Protein AF-A0A7L4YNE4-F1 (afdb_monomer)

Radius of gyration: 15.1 Å; Cα contacts (8 Å, |Δi|>4): 138; chains: 1; bounding box: 26×41×37 Å

Secondary structure (DSSP, 8-state):
--HHHHHHHHHHHHHHHH-HHHHHHHHHT--TTTHHHHHHHIIIIIIIITT-TTS-HHHHHHHHHHHHHHTT-HHHHHHHHHHHHHTT--HHHHHHHHHHHHHHH-HHHHHHHHHHHHH---TT-

Nearest PDB structures (foldseek):
  2af7-assembly1_A  TM=9.289E-01  e=1.222E-05  Methanothermobacter thermautotrophicus
  2af7-assembly1_F  TM=8.551E-01  e=5.537E-06  Methanothermobacter thermautotrophicus
  5dik-assembly1_A  TM=7.947E-01  e=2.488E-02  Legionella pneumophila
  1vke-assembly1_A  TM=6.990E-01  e=1.760E-02  Thermotoga maritima MSB8
  2qeu-assembly1_B  TM=6.350E-01  e=2.041E-02  Paraburkholderia xenovorans LB400

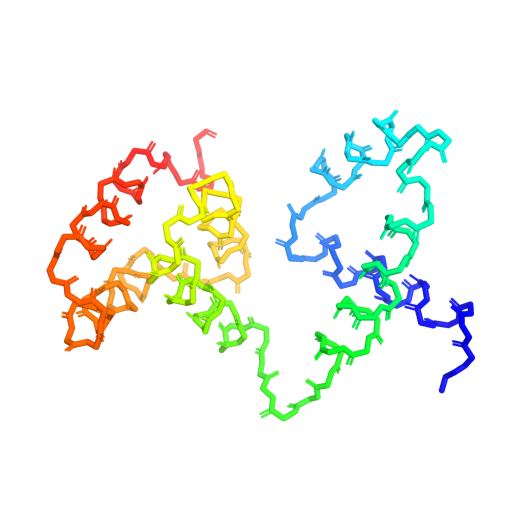pLDDT: mean 96.36, std 5.64, range [57.25, 98.81]

Sequence (125 aa):
MDDQQRRDEGMRIRREVLGDAHVDRANDAVTDETRDFQDFITRVAWGDVWTREALSRRERSMITLGVLAALGRDGELALHIKAAQRIGLSREEIAEVFLHTAVYAGVPAANHALGMLQRDPGPDA

Organism: NCBI:txid1891644

Foldseek 3Di:
DPLVQLLVQLLVQCCQQQNDVVSVVVVVPDDPVCVVVVSCCSNPVRSPVQPDDPDDNLRVLLVVLLVCLLVVVLVVNLSSLQSNVSNPDDLVNSLVSLVVSCVVSNPVSSVVSVVSSVPNPGPVD

Mean predicted aligned error: 2.69 Å

InterPro domains:
  IPR003779 Alkyl hydroperoxide reductase AhpD/CMD-like [PF02627] (36-118)
  IPR012788 4-carboxymuconolactone decarboxylase [TIGR02425] (4-116)
  IPR029032 AhpD-like [G3DSA:1.20.1290.10] (4-120)
  IPR029032 AhpD-like [SSF69118] (5-118)
  IPR052512 4-carboxymuconolactone decarboxylase/NDH-1 regulator [PTHR33570] (4-118)

Solvent-accessible surface area (backbone atoms only — not comparable to full-atom values): 6732 Å² total; per-residue (Å²): 128,57,73,66,56,18,35,56,50,3,49,52,49,45,29,66,41,61,32,57,76,54,49,53,56,56,60,74,66,56,43,85,92,43,42,66,56,54,51,47,46,29,28,47,50,26,28,48,61,67,63,43,77,95,50,52,73,60,59,50,40,50,52,49,48,34,53,27,31,60,67,68,38,60,75,60,34,58,53,46,55,55,20,33,43,70,65,64,46,50,72,65,59,54,49,51,39,29,56,56,31,23,78,82,54,32,58,70,32,18,54,51,44,49,56,50,55,72,68,49,78,61,92,91,102

Structure (mmCIF, N/CA/C/O backbone):
data_AF-A0A7L4YNE4-F1
#
_entry.id   AF-A0A7L4YNE4-F1
#
loop_
_atom_site.group_PDB
_atom_site.id
_atom_site.type_symbol
_atom_site.label_atom_id
_atom_site.label_alt_id
_atom_site.label_comp_id
_atom_site.label_asym_id
_atom_site.label_entity_id
_atom_site.label_seq_id
_atom_site.pdbx_PDB_ins_code
_atom_site.Cartn_x
_atom_site.Cartn_y
_atom_site.Cartn_z
_atom_site.occupancy
_atom_site.B_iso_or_equiv
_atom_site.auth_seq_id
_atom_site.auth_comp_id
_atom_site.auth_asym_id
_atom_site.auth_atom_id
_atom_site.pdbx_PDB_model_num
ATOM 1 N N . MET A 1 1 ? -7.739 -25.947 0.076 1.00 76.56 1 MET A N 1
ATOM 2 C CA . MET A 1 1 ? -7.974 -25.472 -1.297 1.00 76.56 1 MET A CA 1
ATOM 3 C C . MET A 1 1 ? -6.951 -26.094 -2.212 1.00 76.56 1 MET A C 1
ATOM 5 O O . MET A 1 1 ? -5.782 -26.153 -1.833 1.00 76.56 1 MET A O 1
ATOM 9 N N . ASP A 1 2 ? -7.394 -26.561 -3.373 1.00 94.75 2 ASP A N 1
ATOM 10 C CA . ASP A 1 2 ? -6.488 -26.823 -4.490 1.00 94.75 2 ASP A CA 1
ATOM 11 C C . ASP A 1 2 ? -5.994 -25.502 -5.114 1.00 94.75 2 ASP A C 1
ATOM 13 O O . ASP A 1 2 ? -6.394 -24.405 -4.711 1.00 94.75 2 ASP A O 1
ATOM 17 N N . ASP A 1 3 ? -5.088 -25.597 -6.082 1.00 94.00 3 ASP A N 1
ATOM 18 C CA . ASP A 1 3 ? -4.470 -24.419 -6.688 1.00 94.00 3 ASP A CA 1
ATOM 19 C C . ASP A 1 3 ? -5.404 -23.635 -7.612 1.00 94.00 3 ASP A C 1
ATOM 21 O O . ASP A 1 3 ? -5.208 -22.432 -7.767 1.00 94.00 3 ASP A O 1
ATOM 25 N N . GLN A 1 4 ? -6.427 -24.265 -8.193 1.00 96.50 4 GLN A N 1
ATOM 26 C CA . GLN A 1 4 ? -7.445 -23.548 -8.964 1.00 96.50 4 GLN A CA 1
ATOM 27 C C . GLN A 1 4 ? -8.299 -22.693 -8.024 1.00 96.50 4 GLN A C 1
ATOM 29 O O . GLN A 1 4 ? -8.430 -21.493 -8.245 1.00 96.50 4 GLN A O 1
ATOM 34 N N . GLN A 1 5 ? -8.757 -23.266 -6.912 1.00 96.19 5 GLN A N 1
ATOM 35 C CA . GLN A 1 5 ? -9.502 -22.547 -5.879 1.00 96.19 5 GLN A CA 1
ATOM 36 C C . GLN A 1 5 ? -8.695 -21.378 -5.302 1.00 96.19 5 GLN A C 1
ATOM 38 O O . GLN A 1 5 ? -9.231 -20.283 -5.153 1.00 96.19 5 GLN A O 1
ATOM 43 N N . ARG A 1 6 ? -7.393 -21.570 -5.029 1.00 97.19 6 ARG A N 1
ATOM 44 C CA . ARG A 1 6 ? -6.513 -20.471 -4.586 1.00 97.19 6 ARG A CA 1
ATOM 45 C C . ARG A 1 6 ? -6.395 -19.364 -5.630 1.00 97.19 6 ARG A C 1
ATOM 47 O O . ARG A 1 6 ? -6.330 -18.200 -5.250 1.00 97.19 6 ARG A O 1
ATOM 54 N N . ARG A 1 7 ? -6.341 -19.698 -6.926 1.00 97.69 7 ARG A N 1
ATOM 55 C CA . ARG A 1 7 ? -6.296 -18.690 -8.003 1.00 97.69 7 ARG A CA 1
ATOM 56 C C . ARG A 1 7 ? -7.574 -17.881 -8.059 1.00 97.69 7 ARG A C 1
ATOM 58 O O . ARG A 1 7 ? -7.495 -16.657 -8.090 1.00 97.69 7 ARG A O 1
ATOM 65 N N . ASP A 1 8 ? -8.716 -18.555 -8.045 1.00 97.69 8 ASP A N 1
ATOM 66 C CA . ASP A 1 8 ? -10.019 -17.907 -8.187 1.00 97.69 8 ASP A CA 1
ATOM 67 C C . ASP A 1 8 ? -10.303 -16.991 -6.993 1.00 97.69 8 ASP A C 1
ATOM 69 O O . ASP A 1 8 ? -10.628 -15.812 -7.159 1.00 97.69 8 ASP A O 1
ATOM 73 N N . GLU A 1 9 ? -10.069 -17.496 -5.783 1.00 97.31 9 GLU A N 1
ATOM 74 C CA . GLU A 1 9 ? -10.221 -16.718 -4.559 1.00 97.31 9 GLU A CA 1
ATOM 75 C C . GLU A 1 9 ? -9.188 -15.583 -4.474 1.00 97.31 9 GLU A C 1
ATOM 77 O O . GLU A 1 9 ? -9.522 -14.448 -4.128 1.00 97.31 9 GLU A O 1
ATOM 82 N N . GLY A 1 10 ? -7.937 -15.851 -4.855 1.00 97.94 10 GLY A N 1
ATOM 83 C CA . GLY A 1 10 ? -6.892 -14.836 -4.905 1.00 97.94 10 GLY A CA 1
ATOM 84 C C . GLY A 1 10 ? -7.220 -13.708 -5.878 1.00 97.94 10 GLY A C 1
ATOM 85 O O . GLY A 1 10 ? -7.045 -12.539 -5.544 1.00 97.94 10 GLY A O 1
ATOM 86 N N . MET A 1 11 ? -7.765 -14.024 -7.052 1.00 98.25 11 MET A N 1
ATOM 87 C CA . MET A 1 11 ? -8.197 -13.016 -8.018 1.00 98.25 11 MET A CA 1
ATOM 88 C C . MET A 1 11 ? -9.345 -12.164 -7.466 1.00 98.25 11 MET A C 1
ATOM 90 O O . MET A 1 11 ? -9.317 -10.941 -7.613 1.00 98.25 11 MET A O 1
ATOM 94 N N . ARG A 1 12 ? -10.318 -12.781 -6.781 1.00 98.00 12 ARG A N 1
ATOM 95 C CA . ARG A 1 12 ? -11.422 -12.065 -6.127 1.00 98.00 12 ARG A CA 1
ATOM 96 C C . ARG A 1 12 ? -10.908 -11.072 -5.083 1.00 98.00 12 ARG A C 1
ATOM 98 O O . ARG A 1 12 ? -11.201 -9.883 -5.176 1.00 98.00 12 ARG A O 1
ATOM 105 N N . ILE A 1 13 ? -10.082 -11.529 -4.139 1.00 97.31 13 ILE A N 1
ATOM 106 C CA . ILE A 1 13 ? -9.533 -10.665 -3.082 1.00 97.31 13 ILE A CA 1
ATOM 107 C C . ILE A 1 13 ? -8.621 -9.578 -3.664 1.00 97.31 13 ILE A C 1
ATOM 109 O O . ILE A 1 13 ? -8.696 -8.420 -3.252 1.00 97.31 13 ILE A O 1
ATOM 113 N N . ARG A 1 14 ? -7.781 -9.913 -4.652 1.00 97.75 14 ARG A N 1
ATOM 114 C CA . ARG A 1 14 ? -6.916 -8.938 -5.332 1.00 97.75 14 ARG A CA 1
ATOM 115 C C . ARG A 1 14 ? -7.736 -7.804 -5.948 1.00 97.75 14 ARG A C 1
ATOM 117 O O . ARG A 1 14 ? -7.333 -6.649 -5.832 1.00 97.75 14 ARG A O 1
ATOM 124 N N . ARG A 1 15 ? -8.879 -8.112 -6.569 1.00 97.38 15 ARG A N 1
ATOM 125 C CA . ARG A 1 15 ? -9.802 -7.116 -7.144 1.00 97.38 15 ARG A CA 1
ATOM 126 C C . ARG A 1 15 ? -10.490 -6.273 -6.080 1.00 97.38 15 ARG A C 1
ATOM 128 O O . ARG A 1 15 ? -10.522 -5.056 -6.219 1.00 97.38 15 ARG A O 1
ATOM 135 N N . GLU A 1 16 ? -10.952 -6.881 -4.991 1.00 95.50 16 GLU A N 1
ATOM 136 C CA . GLU A 1 16 ? -11.545 -6.145 -3.863 1.00 95.50 16 GLU A CA 1
ATOM 137 C C . GLU A 1 16 ? -10.572 -5.117 -3.268 1.00 95.50 16 GLU A C 1
ATOM 139 O O . GLU A 1 16 ? -10.959 -3.991 -2.955 1.00 95.50 16 GLU A O 1
ATOM 144 N N . VAL A 1 17 ? -9.291 -5.480 -3.154 1.00 96.31 17 VAL A N 1
ATOM 145 C CA . VAL A 1 17 ? -8.264 -4.621 -2.554 1.00 96.31 17 VAL A CA 1
ATOM 146 C C . VAL A 1 17 ? -7.718 -3.602 -3.563 1.00 96.31 17 VAL A C 1
ATOM 148 O O . VAL A 1 17 ? -7.745 -2.393 -3.318 1.00 96.31 17 VAL A O 1
ATOM 151 N N . LEU A 1 18 ? -7.231 -4.055 -4.721 1.00 96.12 18 LEU A N 1
ATOM 152 C CA . LEU A 1 18 ? -6.531 -3.202 -5.693 1.00 96.12 18 LEU A CA 1
ATOM 153 C C . LEU A 1 18 ? -7.460 -2.513 -6.705 1.00 96.12 18 LEU A C 1
ATOM 155 O O . LEU A 1 18 ? -7.062 -1.508 -7.300 1.00 96.12 18 LEU A O 1
ATOM 159 N N . GLY A 1 19 ? -8.700 -2.982 -6.840 1.00 95.25 19 GLY A N 1
ATOM 160 C CA . GLY A 1 19 ? -9.695 -2.489 -7.790 1.00 95.25 19 GLY A CA 1
ATOM 161 C C . GLY A 1 19 ? -9.565 -3.116 -9.179 1.00 95.25 19 GLY A C 1
ATOM 162 O O . GLY A 1 19 ? -8.457 -3.336 -9.676 1.00 95.25 19 GLY A O 1
ATOM 163 N N . ASP A 1 20 ? -10.707 -3.341 -9.832 1.00 95.94 20 ASP A N 1
ATOM 164 C CA . ASP A 1 20 ? -10.788 -4.026 -11.130 1.00 95.94 20 ASP A CA 1
ATOM 165 C C . ASP A 1 20 ? -9.901 -3.390 -12.195 1.00 95.94 20 ASP A C 1
ATOM 167 O O . ASP A 1 20 ? -9.043 -4.061 -12.755 1.00 95.94 20 ASP A O 1
ATOM 171 N N . ALA A 1 21 ? -9.998 -2.072 -12.382 1.00 94.69 21 ALA A N 1
ATOM 172 C CA . ALA A 1 21 ? -9.227 -1.374 -13.409 1.00 94.69 21 ALA A CA 1
ATOM 173 C C . ALA A 1 21 ? -7.702 -1.522 -13.238 1.00 94.69 21 ALA A C 1
ATOM 175 O O . ALA A 1 21 ? -6.965 -1.473 -14.221 1.00 94.69 21 ALA A O 1
ATOM 176 N N . HIS A 1 22 ? -7.199 -1.662 -12.005 1.00 94.31 22 HIS A N 1
ATOM 177 C CA . HIS A 1 22 ? -5.779 -1.939 -11.784 1.00 94.31 22 HIS A CA 1
ATOM 178 C C . HIS A 1 22 ? -5.442 -3.385 -12.148 1.00 94.31 22 HIS A C 1
ATOM 180 O O . HIS A 1 22 ? -4.444 -3.623 -12.826 1.00 94.31 22 HIS A O 1
ATOM 186 N N . VAL A 1 23 ? -6.265 -4.335 -11.702 1.00 96.94 23 VAL A N 1
ATOM 187 C CA . VAL A 1 23 ? -6.051 -5.764 -11.944 1.00 96.94 23 VAL A CA 1
ATOM 188 C C . VAL A 1 23 ? -6.144 -6.099 -13.431 1.00 96.94 23 VAL A C 1
ATOM 190 O O . VAL A 1 23 ? -5.300 -6.840 -13.921 1.00 96.94 23 VAL A O 1
ATOM 193 N N . ASP A 1 24 ? -7.093 -5.511 -14.157 1.00 97.56 24 ASP A N 1
ATOM 194 C CA . ASP A 1 24 ? -7.244 -5.702 -15.602 1.00 97.56 24 ASP A CA 1
ATOM 195 C C . ASP A 1 24 ? -5.990 -5.225 -16.344 1.00 97.56 24 ASP A C 1
ATOM 197 O O . ASP A 1 24 ? -5.356 -6.013 -17.039 1.00 97.56 24 ASP A O 1
ATOM 201 N N . ARG A 1 25 ? -5.525 -3.993 -16.078 1.00 96.62 25 ARG A N 1
ATOM 202 C CA . ARG A 1 25 ? -4.268 -3.483 -16.658 1.00 96.62 25 ARG A CA 1
ATOM 203 C C . ARG A 1 25 ? -3.058 -4.351 -16.313 1.00 96.62 25 ARG A C 1
ATOM 205 O O . ARG A 1 25 ? -2.167 -4.504 -17.142 1.00 96.62 25 ARG A O 1
ATOM 212 N N . ALA A 1 26 ? -2.992 -4.876 -15.089 1.00 95.00 26 ALA A N 1
ATOM 213 C CA . ALA A 1 26 ? -1.895 -5.742 -14.671 1.00 95.00 26 ALA A CA 1
ATOM 214 C C . ALA A 1 26 ? -1.925 -7.096 -15.396 1.00 95.00 26 ALA A C 1
ATOM 216 O O . ALA A 1 26 ? -0.865 -7.606 -15.743 1.00 95.00 26 ALA A O 1
ATOM 217 N N . ASN A 1 27 ? -3.115 -7.655 -15.640 1.00 96.06 27 ASN A N 1
ATOM 218 C CA . ASN A 1 27 ? -3.291 -8.902 -16.383 1.00 96.06 27 ASN A CA 1
ATOM 219 C C . ASN A 1 27 ? -2.993 -8.725 -17.880 1.00 96.06 27 ASN A C 1
ATOM 221 O O . ASN A 1 27 ? -2.339 -9.580 -18.470 1.00 96.06 27 ASN A O 1
ATOM 225 N N . ASP A 1 28 ? -3.404 -7.604 -18.475 1.00 97.62 28 ASP A N 1
ATOM 226 C CA . ASP A 1 28 ? -3.118 -7.283 -19.881 1.00 97.62 28 ASP A CA 1
ATOM 227 C C . ASP A 1 28 ? -1.616 -7.072 -20.136 1.00 97.62 28 ASP A C 1
ATOM 229 O O . ASP A 1 28 ? -1.124 -7.306 -21.238 1.00 97.62 28 ASP A O 1
ATOM 233 N N . ALA A 1 29 ? -0.874 -6.645 -19.111 1.00 96.88 29 ALA A N 1
ATOM 234 C CA . ALA A 1 29 ? 0.572 -6.447 -19.164 1.00 96.88 29 ALA A CA 1
ATOM 235 C C . ALA A 1 29 ? 1.389 -7.726 -18.890 1.00 96.88 29 ALA A C 1
ATOM 237 O O . ALA A 1 29 ? 2.620 -7.662 -18.873 1.00 96.88 29 ALA A O 1
ATOM 238 N N . VAL A 1 30 ? 0.742 -8.874 -18.650 1.00 97.50 30 VAL A N 1
ATOM 239 C CA . VAL A 1 30 ? 1.440 -10.144 -18.403 1.00 97.50 30 VAL A CA 1
ATOM 240 C C . VAL A 1 30 ? 2.179 -10.587 -19.661 1.00 97.50 30 VAL A C 1
ATOM 242 O O . VAL A 1 30 ? 1.591 -10.760 -20.726 1.00 97.50 30 VAL A O 1
ATOM 245 N N . THR A 1 31 ? 3.472 -10.840 -19.504 1.00 98.00 31 THR A N 1
ATOM 246 C CA . THR A 1 31 ? 4.340 -11.428 -20.530 1.00 98.00 31 THR A CA 1
ATOM 247 C C . THR A 1 31 ? 4.664 -12.879 -20.188 1.00 98.00 31 THR A C 1
ATOM 249 O O . THR A 1 31 ? 4.382 -13.344 -19.081 1.00 98.00 31 THR A O 1
ATOM 252 N N . ASP A 1 32 ? 5.303 -13.603 -21.106 1.00 97.94 32 ASP A N 1
ATOM 253 C CA . ASP A 1 32 ? 5.728 -14.980 -20.841 1.00 97.94 32 ASP A CA 1
ATOM 254 C C . ASP A 1 32 ? 6.752 -15.064 -19.698 1.00 97.94 32 ASP A C 1
ATOM 256 O O . ASP A 1 32 ? 6.677 -15.976 -18.879 1.00 97.94 32 ASP A O 1
ATOM 260 N N . GLU A 1 33 ? 7.634 -14.072 -19.555 1.00 98.00 33 GLU A N 1
ATOM 261 C CA . GLU A 1 33 ? 8.635 -14.012 -18.480 1.00 98.00 33 GLU A CA 1
ATOM 262 C C . GLU A 1 33 ? 8.022 -13.736 -17.101 1.00 98.00 33 GLU A C 1
ATOM 264 O O . GLU A 1 33 ? 8.611 -14.076 -16.076 1.00 98.00 33 GLU A O 1
ATOM 269 N N . THR A 1 34 ? 6.855 -13.087 -17.057 1.00 97.56 34 THR A N 1
ATOM 270 C CA . THR A 1 34 ? 6.205 -12.667 -15.804 1.00 97.56 34 THR A CA 1
ATOM 271 C C . THR A 1 34 ? 5.008 -13.532 -15.425 1.00 97.56 34 THR A C 1
ATOM 273 O O . THR A 1 34 ? 4.555 -13.460 -14.280 1.00 97.56 34 THR A O 1
ATOM 276 N N . ARG A 1 35 ? 4.521 -14.378 -16.342 1.00 97.69 35 ARG A N 1
ATOM 277 C CA . ARG A 1 35 ? 3.338 -15.234 -16.176 1.00 97.69 35 ARG A CA 1
ATOM 278 C C . ARG A 1 35 ? 3.376 -16.050 -14.889 1.00 97.69 35 ARG A C 1
ATOM 280 O O . ARG A 1 35 ? 2.447 -15.960 -14.089 1.00 97.69 35 ARG A O 1
ATOM 287 N N . ASP A 1 36 ? 4.463 -16.780 -14.659 1.00 97.62 36 ASP A N 1
ATOM 288 C CA . ASP A 1 36 ? 4.590 -17.660 -13.492 1.00 97.62 36 ASP A CA 1
ATOM 289 C C . ASP A 1 36 ? 4.654 -16.870 -12.184 1.00 97.62 36 ASP A C 1
ATOM 291 O O . ASP A 1 36 ? 4.111 -17.292 -11.163 1.00 97.62 36 ASP A O 1
ATOM 295 N N . PHE A 1 37 ? 5.266 -15.683 -12.211 1.00 97.75 37 PHE A N 1
ATOM 296 C CA . PHE A 1 37 ? 5.295 -14.809 -11.046 1.00 97.75 37 PHE A CA 1
ATOM 297 C C . PHE A 1 37 ? 3.905 -14.238 -10.738 1.00 97.75 37 PHE A C 1
ATOM 299 O O . PHE A 1 37 ? 3.493 -14.219 -9.580 1.00 97.75 37 PHE A O 1
ATOM 306 N N . GLN A 1 38 ? 3.156 -13.823 -11.761 1.00 97.56 38 GLN A N 1
ATOM 307 C CA . GLN A 1 38 ? 1.793 -13.300 -11.609 1.00 97.56 38 GLN A CA 1
ATOM 308 C C . GLN A 1 38 ? 0.823 -14.377 -11.110 1.00 97.56 38 GLN A C 1
ATOM 310 O O . GLN A 1 38 ? -0.010 -14.111 -10.237 1.00 97.56 38 GLN A O 1
ATOM 315 N N . ASP A 1 39 ? 0.977 -15.609 -11.595 1.00 97.38 39 ASP A N 1
ATOM 316 C CA . ASP A 1 39 ? 0.265 -16.772 -11.075 1.00 97.38 39 ASP A CA 1
ATOM 317 C C . ASP A 1 39 ? 0.613 -17.038 -9.601 1.00 97.38 39 ASP A C 1
ATOM 319 O O . ASP A 1 39 ? -0.276 -17.142 -8.748 1.00 97.38 39 ASP A O 1
ATOM 323 N N . PHE A 1 40 ? 1.911 -17.070 -9.281 1.00 97.94 40 PHE A N 1
ATOM 324 C CA . PHE A 1 40 ? 2.410 -17.292 -7.928 1.00 97.94 40 PHE A CA 1
ATOM 325 C C . PHE A 1 40 ? 1.864 -16.261 -6.935 1.00 97.94 40 PHE A C 1
ATOM 327 O O . PHE A 1 40 ? 1.305 -16.647 -5.907 1.00 97.94 40 PHE A O 1
ATOM 334 N N . ILE A 1 41 ? 1.965 -14.959 -7.228 1.00 97.31 41 ILE A N 1
ATOM 335 C CA . ILE A 1 41 ? 1.462 -13.930 -6.307 1.00 97.31 41 ILE A CA 1
ATOM 336 C C . ILE A 1 41 ? -0.063 -13.991 -6.175 1.00 97.31 41 ILE A C 1
ATOM 338 O O . ILE A 1 41 ? -0.585 -13.766 -5.083 1.00 97.31 41 ILE A O 1
ATOM 342 N N . THR A 1 42 ? -0.785 -14.347 -7.243 1.00 98.06 42 THR A N 1
ATOM 343 C CA . THR A 1 42 ? -2.245 -14.507 -7.199 1.00 98.06 42 THR A CA 1
ATOM 344 C C . THR A 1 42 ? -2.635 -15.648 -6.264 1.00 98.06 42 THR A C 1
ATOM 346 O O . THR A 1 42 ? -3.463 -15.452 -5.377 1.00 98.06 42 THR A O 1
ATOM 349 N N . ARG A 1 43 ? -1.990 -16.815 -6.371 1.00 98.06 43 ARG A N 1
ATOM 350 C CA . ARG A 1 43 ? -2.271 -17.954 -5.482 1.00 98.06 43 ARG A CA 1
ATOM 351 C C . ARG A 1 43 ? -1.826 -17.734 -4.050 1.00 98.06 43 ARG A C 1
ATOM 353 O O . ARG A 1 43 ? -2.554 -18.082 -3.128 1.00 98.06 43 ARG A O 1
ATOM 360 N N . VAL A 1 44 ? -0.612 -17.227 -3.865 1.00 97.50 44 VAL A N 1
ATOM 361 C CA . VAL A 1 44 ? 0.059 -17.273 -2.564 1.00 97.50 44 VAL A CA 1
ATOM 362 C C . VAL A 1 44 ? -0.212 -16.014 -1.760 1.00 97.50 44 VAL A C 1
ATOM 364 O O . VAL A 1 44 ? -0.688 -16.104 -0.630 1.00 97.50 44 VAL A O 1
ATOM 367 N N . ALA A 1 45 ? 0.040 -14.830 -2.321 1.00 97.12 45 ALA A N 1
ATOM 368 C CA . ALA A 1 45 ? -0.260 -13.603 -1.594 1.00 97.12 45 ALA A CA 1
ATOM 369 C C . ALA A 1 45 ? -1.778 -13.475 -1.434 1.00 97.12 45 ALA A C 1
ATOM 371 O O . ALA A 1 45 ? -2.288 -13.485 -0.314 1.00 97.12 45 ALA A O 1
ATOM 372 N N . TRP A 1 46 ? -2.507 -13.434 -2.547 1.00 97.88 46 TRP A N 1
ATOM 373 C CA . TRP A 1 46 ? -3.931 -13.122 -2.508 1.00 97.88 46 TRP A CA 1
ATOM 374 C C . TRP A 1 46 ? -4.803 -14.312 -2.103 1.00 97.88 46 TRP A C 1
ATOM 376 O O . TRP A 1 46 ? -5.694 -14.132 -1.282 1.00 97.88 46 TRP A O 1
ATOM 386 N N . GLY A 1 47 ? -4.534 -15.510 -2.631 1.00 97.38 47 GLY A N 1
ATOM 387 C CA . GLY A 1 47 ? -5.350 -16.711 -2.401 1.00 97.38 47 GLY A CA 1
ATOM 388 C C . GLY A 1 47 ? -5.073 -17.483 -1.105 1.00 97.38 47 GLY A C 1
ATOM 389 O O . GLY A 1 47 ? -5.919 -18.271 -0.679 1.00 97.38 47 GLY A O 1
ATOM 390 N N . ASP A 1 48 ? -3.928 -17.266 -0.450 1.00 96.44 48 ASP A N 1
ATOM 391 C CA . ASP A 1 48 ? -3.572 -17.927 0.820 1.00 96.44 48 ASP A CA 1
ATOM 392 C C . ASP A 1 48 ? -3.404 -16.917 1.961 1.00 96.44 48 ASP A C 1
ATOM 394 O O . ASP A 1 48 ? -4.084 -17.005 2.980 1.00 96.44 48 ASP A O 1
ATOM 398 N N . VAL A 1 49 ? -2.527 -15.920 1.825 1.00 97.31 49 VAL A N 1
ATOM 399 C CA . VAL A 1 49 ? -2.232 -15.031 2.961 1.00 97.31 49 VAL A CA 1
ATOM 400 C C . VAL A 1 49 ? -3.364 -14.035 3.221 1.00 97.31 49 VA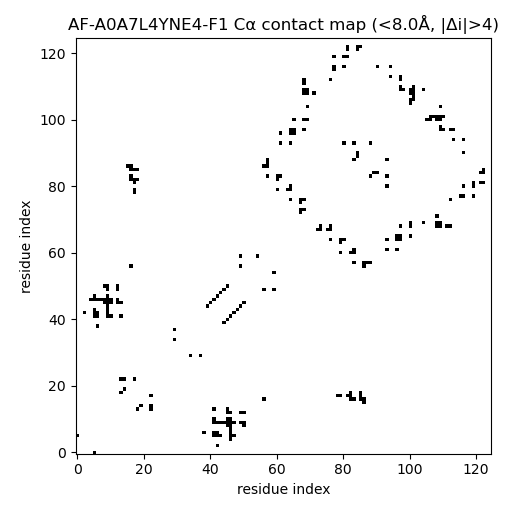L A C 1
ATOM 402 O O . VAL A 1 49 ? -3.766 -13.859 4.374 1.00 97.31 49 VAL A O 1
ATOM 405 N N . TRP A 1 50 ? -3.889 -13.387 2.180 1.00 97.50 50 TRP A N 1
ATOM 406 C CA . TRP A 1 50 ? -4.937 -12.3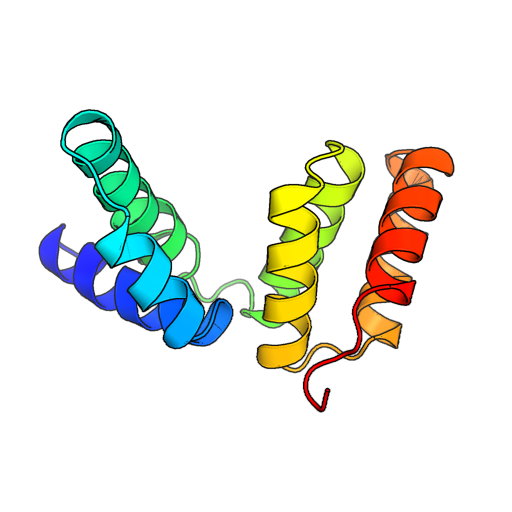65 2.312 1.00 97.50 50 TRP A CA 1
ATOM 407 C C . TRP A 1 50 ? -6.342 -12.930 2.569 1.00 97.50 50 TRP A C 1
ATOM 409 O O . TRP A 1 50 ? -7.222 -12.182 2.998 1.00 97.50 50 TRP A O 1
ATOM 419 N N . THR A 1 51 ? -6.554 -14.234 2.373 1.00 95.88 51 THR A N 1
ATOM 420 C CA . THR A 1 51 ? -7.829 -14.921 2.651 1.00 95.88 51 THR A CA 1
ATOM 421 C C . THR A 1 51 ? -7.981 -15.350 4.108 1.00 95.88 51 THR A C 1
ATOM 423 O O . THR A 1 51 ? -9.097 -15.587 4.562 1.00 95.88 51 THR A O 1
ATOM 426 N N . ARG A 1 52 ? -6.886 -15.424 4.875 1.00 96.50 52 ARG A N 1
ATOM 427 C CA . ARG A 1 52 ? -6.913 -15.844 6.287 1.00 96.50 52 ARG A CA 1
ATOM 428 C C . ARG A 1 52 ? -7.657 -14.843 7.171 1.00 96.50 52 ARG A C 1
ATOM 430 O O . ARG A 1 52 ? -7.371 -13.647 7.143 1.00 96.50 52 ARG A O 1
ATOM 437 N N . GLU A 1 53 ? -8.503 -15.360 8.054 1.00 95.06 53 GLU A N 1
ATOM 438 C CA . GLU A 1 53 ? -9.476 -14.572 8.829 1.00 95.06 53 GLU A CA 1
ATOM 439 C C . GLU A 1 53 ? -8.930 -13.937 10.115 1.00 95.06 53 GLU A C 1
ATOM 441 O O . GLU A 1 53 ? -9.568 -13.053 10.672 1.00 95.06 53 GLU A O 1
ATOM 446 N N . ALA A 1 54 ? -7.743 -14.343 10.580 1.00 98.00 54 ALA A N 1
ATOM 447 C CA . ALA A 1 54 ? -7.171 -13.835 11.834 1.00 98.00 54 ALA A CA 1
ATOM 448 C C . ALA A 1 54 ? -6.877 -12.321 11.821 1.00 98.00 54 ALA A C 1
ATOM 450 O O . ALA A 1 54 ? -6.738 -11.724 12.881 1.00 98.00 54 ALA A O 1
ATOM 451 N N . LEU A 1 55 ? -6.758 -11.722 10.632 1.00 97.94 55 LEU A N 1
ATOM 452 C CA . LEU A 1 55 ? -6.652 -10.279 10.435 1.00 97.94 55 LEU A CA 1
ATOM 453 C C . LEU A 1 55 ? -7.624 -9.864 9.337 1.00 97.94 55 LEU A C 1
ATOM 455 O O . LEU A 1 55 ? -7.646 -10.459 8.252 1.00 97.94 55 LEU A O 1
ATOM 459 N N . SER A 1 56 ? -8.372 -8.802 9.598 1.00 96.62 56 SER A N 1
ATOM 460 C CA . SER A 1 56 ? -9.197 -8.126 8.609 1.00 96.62 56 SER A CA 1
ATOM 461 C C . SER A 1 56 ? -8.344 -7.554 7.470 1.00 96.62 56 SER A C 1
ATOM 463 O O . SER A 1 56 ? -7.139 -7.314 7.594 1.00 96.62 56 SER A O 1
ATOM 465 N N . ARG A 1 57 ? -8.989 -7.266 6.333 1.00 95.44 57 ARG A N 1
ATOM 466 C CA . ARG A 1 57 ? -8.319 -6.636 5.181 1.00 95.44 57 ARG A CA 1
ATOM 467 C C . ARG A 1 57 ? -7.760 -5.256 5.542 1.00 95.44 57 ARG A C 1
ATOM 469 O O . ARG A 1 57 ? -6.715 -4.864 5.021 1.00 95.44 57 ARG A O 1
ATOM 476 N N . ARG A 1 58 ? -8.437 -4.551 6.459 1.00 97.00 58 ARG A N 1
ATOM 477 C CA . ARG A 1 58 ? -8.007 -3.252 6.982 1.00 97.00 58 ARG A CA 1
ATOM 478 C C . ARG A 1 58 ? -6.683 -3.378 7.728 1.00 97.00 58 ARG A C 1
ATOM 480 O O . ARG A 1 58 ? -5.721 -2.712 7.361 1.00 97.00 58 ARG A O 1
ATOM 487 N N . GLU A 1 59 ? -6.610 -4.292 8.695 1.00 98.00 59 GLU A N 1
ATOM 488 C CA . GLU A 1 59 ? -5.395 -4.540 9.484 1.00 98.00 59 GLU A CA 1
ATOM 489 C C . GLU A 1 59 ? -4.231 -4.998 8.600 1.00 98.00 59 GLU A C 1
ATOM 491 O O . GLU A 1 59 ? -3.121 -4.480 8.719 1.00 98.00 59 GLU A O 1
ATOM 496 N N . ARG A 1 60 ? -4.482 -5.908 7.647 1.00 97.88 60 ARG A N 1
ATOM 497 C CA . ARG A 1 60 ? -3.456 -6.328 6.677 1.00 97.88 60 ARG A CA 1
ATOM 498 C C . ARG A 1 60 ? -2.922 -5.152 5.868 1.00 97.88 60 ARG A C 1
ATOM 500 O O . ARG A 1 60 ? -1.713 -5.045 5.703 1.00 97.88 60 ARG A O 1
ATOM 507 N N . SER A 1 61 ? -3.795 -4.253 5.419 1.00 98.12 61 SER A N 1
ATOM 508 C CA . SER A 1 61 ? -3.369 -3.072 4.663 1.00 98.12 61 SER A CA 1
ATOM 509 C C . SER A 1 61 ? -2.548 -2.104 5.509 1.00 98.12 61 SER A C 1
ATOM 511 O O . SER A 1 61 ? -1.536 -1.617 5.017 1.00 98.12 61 SER A O 1
ATOM 513 N N . MET A 1 62 ? -2.902 -1.881 6.780 1.00 98.75 62 MET A N 1
ATOM 514 C CA . MET A 1 62 ? -2.080 -1.081 7.704 1.00 98.75 62 MET A CA 1
ATOM 515 C C . MET A 1 62 ? -0.669 -1.667 7.846 1.00 98.75 62 MET A C 1
ATOM 517 O O . MET A 1 62 ? 0.321 -0.947 7.725 1.00 98.75 62 MET A O 1
ATOM 521 N N . ILE A 1 63 ? -0.563 -2.987 8.027 1.00 98.62 63 ILE A N 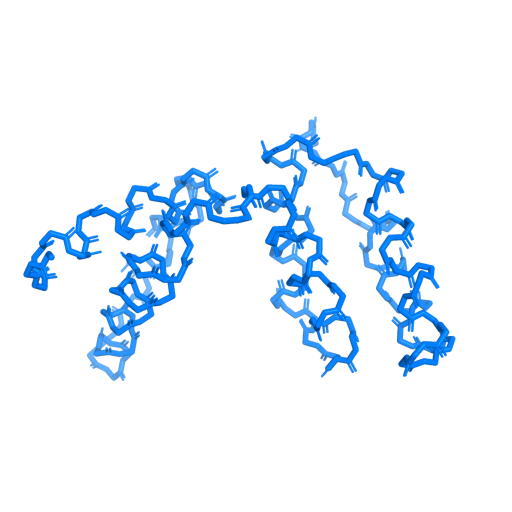1
ATOM 522 C CA . ILE A 1 63 ? 0.731 -3.677 8.129 1.00 98.62 63 ILE A CA 1
ATOM 523 C C . ILE A 1 63 ? 1.520 -3.537 6.823 1.00 98.62 63 ILE A C 1
ATOM 525 O O . ILE A 1 63 ? 2.699 -3.186 6.850 1.00 98.62 63 ILE A O 1
ATOM 529 N N . THR A 1 64 ? 0.882 -3.778 5.675 1.00 98.62 64 THR A N 1
ATOM 530 C CA . THR A 1 64 ? 1.525 -3.641 4.364 1.00 98.62 64 THR A CA 1
ATOM 531 C C . THR A 1 64 ? 2.049 -2.223 4.140 1.00 98.62 64 THR A C 1
ATOM 533 O O . THR A 1 64 ? 3.192 -2.071 3.720 1.00 98.62 64 THR A O 1
ATOM 536 N N . LEU A 1 65 ? 1.273 -1.190 4.476 1.00 98.81 65 LEU A N 1
ATOM 537 C CA . LEU A 1 65 ? 1.698 0.209 4.378 1.00 98.81 65 LEU A CA 1
ATOM 538 C C . LEU A 1 65 ? 2.949 0.492 5.219 1.00 98.81 65 LEU A C 1
ATOM 540 O O . LEU A 1 65 ? 3.911 1.056 4.698 1.00 98.81 65 LEU A O 1
ATOM 544 N N . GLY A 1 66 ? 2.965 0.056 6.482 1.00 98.81 66 GLY A N 1
ATOM 545 C CA . GLY A 1 66 ? 4.125 0.221 7.362 1.00 98.81 66 GLY A CA 1
ATOM 546 C C . GLY A 1 66 ? 5.372 -0.495 6.832 1.00 98.81 66 GLY A C 1
ATOM 547 O O . GLY A 1 66 ? 6.452 0.091 6.785 1.00 98.81 66 GLY A O 1
ATOM 548 N N . VAL A 1 67 ?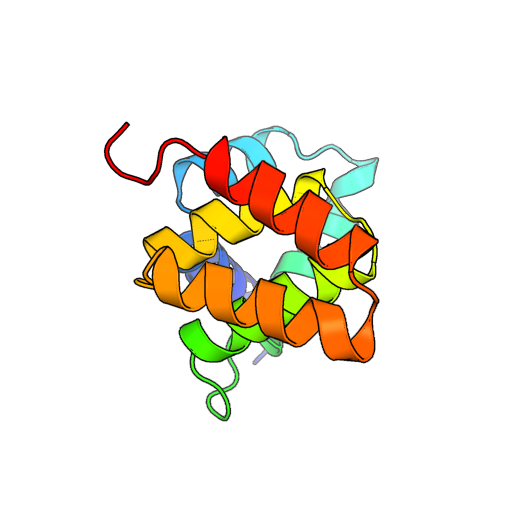 5.224 -1.737 6.354 1.00 98.81 67 VAL A N 1
ATOM 549 C CA . VAL A 1 67 ? 6.331 -2.518 5.772 1.00 98.81 67 VAL A CA 1
ATOM 550 C C . VAL A 1 67 ? 6.878 -1.854 4.506 1.00 98.81 67 VAL A C 1
ATOM 552 O O . VAL A 1 67 ? 8.091 -1.707 4.367 1.00 98.81 67 VAL A O 1
ATOM 555 N N . LEU A 1 68 ? 6.015 -1.425 3.584 1.00 98.81 68 LEU A N 1
ATOM 556 C CA . LEU A 1 68 ? 6.447 -0.800 2.330 1.00 98.81 68 LEU A CA 1
ATOM 557 C C . LEU A 1 68 ? 7.109 0.563 2.561 1.00 98.81 68 LEU A C 1
ATOM 559 O O . LEU A 1 68 ? 8.105 0.865 1.899 1.00 98.81 68 LEU A O 1
ATOM 563 N N . ALA A 1 69 ? 6.604 1.344 3.521 1.00 98.75 69 ALA A N 1
ATOM 564 C CA . ALA A 1 69 ? 7.229 2.589 3.955 1.00 98.75 69 ALA A CA 1
ATOM 565 C C . ALA A 1 69 ? 8.618 2.338 4.559 1.00 98.75 69 ALA A C 1
ATOM 567 O O . ALA A 1 69 ? 9.591 2.959 4.135 1.00 98.75 69 ALA A O 1
ATOM 568 N N . ALA A 1 70 ? 8.740 1.377 5.480 1.00 98.69 70 ALA A N 1
ATOM 569 C CA . ALA A 1 70 ? 10.017 1.021 6.097 1.00 98.69 70 ALA A CA 1
ATOM 570 C C . ALA A 1 70 ? 11.056 0.511 5.079 1.00 98.69 70 ALA A C 1
ATOM 572 O O . ALA A 1 70 ? 12.248 0.772 5.223 1.00 98.69 70 ALA A O 1
ATOM 573 N N . LEU A 1 71 ? 10.614 -0.199 4.035 1.00 98.62 71 LEU A N 1
ATOM 574 C CA . LEU A 1 71 ? 11.481 -0.757 2.992 1.00 98.62 71 LEU A CA 1
ATOM 575 C C . LEU A 1 71 ? 11.767 0.201 1.821 1.00 98.62 71 LEU A C 1
ATOM 577 O O . LEU A 1 71 ? 12.493 -0.197 0.900 1.00 98.62 71 LEU A O 1
ATOM 581 N N . GLY A 1 72 ? 11.183 1.406 1.811 1.00 97.69 72 GLY A N 1
ATOM 582 C CA . GLY A 1 72 ? 11.332 2.391 0.731 1.00 97.69 72 GLY A CA 1
ATOM 583 C C . GLY A 1 72 ? 10.814 1.900 -0.626 1.00 97.69 72 GLY A C 1
ATOM 584 O O . GLY A 1 72 ? 11.468 2.090 -1.652 1.00 97.69 72 GLY A O 1
ATOM 585 N N . ARG A 1 73 ? 9.690 1.170 -0.645 1.00 98.44 73 ARG A N 1
ATOM 586 C CA . ARG A 1 73 ? 9.114 0.579 -1.869 1.00 98.44 73 ARG A CA 1
ATOM 587 C C . ARG A 1 73 ? 8.036 1.479 -2.461 1.00 98.44 73 ARG A C 1
ATOM 589 O O . ARG A 1 73 ? 6.864 1.126 -2.468 1.00 98.44 73 ARG A O 1
ATOM 596 N N . ASP A 1 74 ? 8.445 2.628 -2.981 1.00 97.94 74 ASP A N 1
ATOM 597 C CA . ASP A 1 74 ? 7.557 3.728 -3.383 1.00 97.94 74 ASP A CA 1
ATOM 598 C C . ASP A 1 74 ? 6.436 3.335 -4.355 1.00 97.94 74 ASP A C 1
ATOM 600 O O . ASP A 1 74 ? 5.284 3.710 -4.149 1.00 97.94 74 ASP A O 1
ATOM 604 N N . GLY A 1 75 ? 6.742 2.570 -5.409 1.00 97.56 75 GLY A N 1
ATOM 605 C CA . GLY A 1 75 ? 5.732 2.159 -6.394 1.00 97.56 75 GLY A CA 1
ATOM 606 C C . GLY A 1 75 ? 4.610 1.323 -5.770 1.00 97.56 75 GLY A C 1
ATOM 607 O O . GLY A 1 75 ? 3.429 1.608 -5.972 1.00 97.56 75 GLY A O 1
ATOM 608 N N . GLU A 1 76 ? 4.988 0.349 -4.942 1.00 97.94 76 GLU A N 1
ATOM 609 C CA . GLU A 1 76 ? 4.052 -0.491 -4.188 1.00 97.94 76 GLU A CA 1
ATOM 610 C C . GLU A 1 76 ? 3.343 0.304 -3.089 1.00 97.94 76 GLU A C 1
ATOM 612 O O . GLU A 1 76 ? 2.142 0.149 -2.883 1.00 97.94 76 GLU A O 1
ATOM 617 N N . LEU A 1 77 ? 4.051 1.205 -2.403 1.00 98.62 77 LEU A N 1
ATOM 618 C CA . LEU A 1 77 ? 3.467 2.053 -1.370 1.00 98.62 77 LEU A CA 1
ATOM 619 C C . LEU A 1 77 ? 2.369 2.952 -1.955 1.00 98.62 77 LEU A C 1
ATOM 621 O O . LEU A 1 77 ? 1.281 3.032 -1.391 1.00 98.62 77 LEU A O 1
ATOM 625 N N . ALA A 1 78 ? 2.606 3.573 -3.113 1.00 97.88 78 ALA A N 1
ATOM 626 C CA . ALA A 1 78 ? 1.604 4.382 -3.807 1.00 97.88 78 ALA A CA 1
ATOM 627 C C . ALA A 1 78 ? 0.371 3.556 -4.208 1.00 97.88 78 ALA A C 1
ATOM 629 O O . ALA A 1 78 ? -0.763 4.018 -4.057 1.00 97.88 78 ALA A O 1
ATOM 630 N N . LEU A 1 79 ? 0.575 2.327 -4.696 1.00 97.19 79 LEU A N 1
ATOM 631 C CA . LEU A 1 79 ? -0.515 1.398 -4.995 1.00 97.19 79 LEU A CA 1
ATOM 632 C C . LEU A 1 79 ? -1.322 1.060 -3.731 1.00 97.19 79 LEU A C 1
ATOM 634 O O . LEU A 1 79 ? -2.552 1.150 -3.735 1.00 97.19 79 LEU A O 1
ATOM 638 N N . HIS A 1 80 ? -0.638 0.714 -2.642 1.00 98.12 80 HIS A N 1
ATOM 639 C CA . HIS A 1 80 ? -1.279 0.286 -1.405 1.00 98.12 80 HIS A CA 1
ATOM 640 C C . HIS A 1 80 ? -1.930 1.429 -0.615 1.00 98.12 80 HIS A C 1
ATOM 642 O O . HIS A 1 80 ? -2.917 1.172 0.067 1.00 98.12 80 HIS A O 1
ATOM 648 N N . ILE A 1 81 ? -1.486 2.684 -0.756 1.00 98.38 81 ILE A N 1
ATOM 649 C CA . ILE A 1 81 ? -2.199 3.861 -0.217 1.00 98.38 81 ILE A CA 1
ATOM 650 C C . ILE A 1 81 ? -3.591 3.982 -0.856 1.00 98.38 81 ILE A C 1
ATOM 652 O O . ILE A 1 81 ? -4.588 4.189 -0.160 1.00 98.38 81 ILE A O 1
ATOM 656 N N . LYS A 1 82 ? -3.689 3.801 -2.178 1.00 96.81 82 LYS A N 1
ATOM 657 C CA . LYS A 1 82 ? -4.976 3.821 -2.897 1.00 96.81 82 LYS A CA 1
ATOM 658 C C . LYS A 1 82 ? -5.849 2.629 -2.518 1.00 96.81 82 LYS A C 1
ATOM 660 O O . LYS A 1 82 ? -7.047 2.781 -2.291 1.00 96.81 82 LYS A O 1
ATOM 665 N N . ALA A 1 83 ? -5.246 1.444 -2.432 1.00 96.31 83 ALA A N 1
ATOM 666 C CA . ALA A 1 83 ? -5.941 0.224 -2.035 1.00 96.31 83 ALA A CA 1
ATOM 667 C C . ALA A 1 83 ? -6.506 0.314 -0.609 1.00 96.31 83 ALA A C 1
ATOM 669 O O . ALA A 1 83 ? -7.664 -0.026 -0.385 1.00 96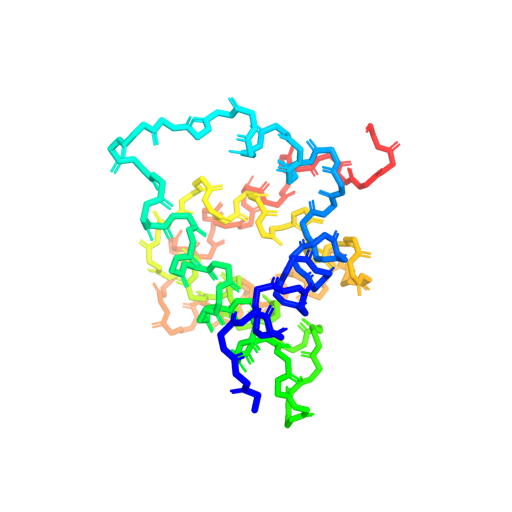.31 83 ALA A O 1
ATOM 670 N N . ALA A 1 84 ? -5.720 0.836 0.334 1.00 97.62 84 ALA A N 1
ATOM 671 C CA . ALA A 1 84 ? -6.131 1.048 1.715 1.00 97.62 84 ALA A CA 1
ATOM 672 C C . ALA A 1 84 ? -7.368 1.953 1.818 1.00 97.62 84 ALA A C 1
ATOM 674 O O . ALA A 1 84 ? -8.323 1.605 2.512 1.00 97.62 84 ALA A O 1
ATOM 675 N N . GLN A 1 85 ? -7.388 3.067 1.078 1.00 96.56 85 GLN A N 1
ATOM 676 C CA . GLN A 1 85 ? -8.549 3.965 1.026 1.00 96.56 85 GLN A CA 1
ATOM 677 C C . GLN A 1 85 ? -9.787 3.265 0.446 1.00 96.56 85 GLN A C 1
ATOM 679 O O . GLN A 1 85 ? -10.873 3.383 1.007 1.00 9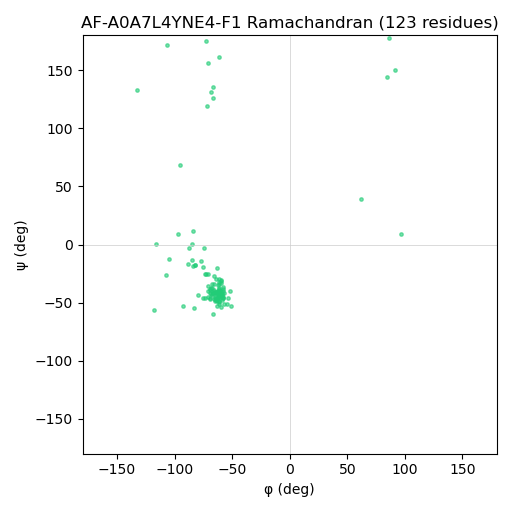6.56 85 GLN A O 1
ATOM 684 N N . ARG A 1 86 ? -9.630 2.462 -0.618 1.00 93.94 86 ARG A N 1
ATOM 685 C CA . ARG A 1 86 ? -10.736 1.691 -1.219 1.00 93.94 86 ARG A CA 1
ATOM 686 C C . ARG A 1 86 ? -11.388 0.721 -0.237 1.00 93.94 86 ARG A C 1
ATOM 688 O O . ARG A 1 86 ? -12.606 0.591 -0.230 1.00 93.94 86 ARG A O 1
ATOM 695 N N . ILE A 1 87 ? -10.593 0.053 0.596 1.00 93.38 87 ILE A N 1
ATOM 696 C CA . ILE A 1 87 ? -11.116 -0.868 1.616 1.00 93.38 87 ILE A CA 1
ATOM 697 C C . ILE A 1 87 ? -11.542 -0.147 2.913 1.00 93.38 87 ILE A C 1
ATOM 699 O O . ILE A 1 87 ? -11.791 -0.786 3.940 1.00 93.38 87 ILE A O 1
ATOM 703 N N . GLY A 1 88 ? -11.612 1.186 2.869 1.00 94.38 88 GLY A N 1
ATOM 704 C CA . GLY A 1 88 ? -12.228 2.039 3.876 1.00 94.38 88 GLY A CA 1
ATOM 705 C C . GLY A 1 88 ? -11.283 2.640 4.911 1.00 94.38 88 GLY A C 1
ATOM 706 O O . GLY A 1 88 ? -11.784 3.168 5.902 1.00 94.38 88 GLY A O 1
ATOM 707 N N . LEU A 1 89 ? -9.953 2.533 4.778 1.00 97.44 89 LEU A N 1
ATOM 708 C CA . LEU A 1 89 ? -9.063 3.258 5.695 1.00 97.44 89 LEU A CA 1
ATOM 709 C C . LEU A 1 89 ? -9.174 4.757 5.433 1.00 97.44 89 LEU A C 1
ATOM 711 O O . LEU A 1 89 ? -9.049 5.205 4.291 1.00 97.44 89 LEU A O 1
ATOM 715 N N . SER A 1 90 ? -9.358 5.533 6.497 1.00 97.19 90 SER A N 1
ATOM 716 C CA . SER A 1 90 ? -9.288 6.983 6.384 1.00 97.19 90 SER A CA 1
ATOM 717 C C . SER A 1 90 ? -7.841 7.424 6.144 1.00 97.19 90 SER A C 1
ATOM 719 O O . SER A 1 90 ? -6.875 6.742 6.498 1.00 97.19 90 SER A O 1
ATOM 721 N N . ARG A 1 91 ? -7.669 8.609 5.554 1.00 97.44 91 ARG A N 1
ATOM 722 C CA . ARG A 1 91 ? -6.334 9.205 5.392 1.00 97.44 91 ARG A CA 1
ATOM 723 C C . ARG A 1 91 ? -5.656 9.465 6.741 1.00 97.44 91 ARG A C 1
ATOM 725 O O . ARG A 1 91 ? -4.435 9.393 6.814 1.00 97.44 91 ARG A O 1
ATOM 732 N N . GLU A 1 92 ? -6.439 9.725 7.787 1.00 98.25 92 GLU A N 1
ATOM 733 C CA . GLU A 1 92 ? -5.958 9.866 9.164 1.00 98.25 92 GLU A CA 1
ATOM 734 C C . GLU A 1 92 ? -5.392 8.540 9.693 1.00 98.25 92 GLU A C 1
ATOM 736 O O . GLU A 1 92 ? -4.260 8.508 10.161 1.00 98.25 92 GLU A O 1
ATOM 741 N N . GLU A 1 93 ? -6.101 7.421 9.507 1.00 98.62 93 GLU A N 1
ATOM 742 C CA . GLU A 1 93 ? -5.610 6.091 9.898 1.00 98.62 93 GLU A CA 1
ATOM 743 C C . GLU A 1 93 ? -4.318 5.713 9.155 1.00 98.62 93 GLU A C 1
ATOM 745 O O . GLU A 1 93 ? -3.398 5.145 9.741 1.00 98.62 93 GLU A O 1
ATOM 750 N N . ILE A 1 94 ? -4.213 6.052 7.865 1.00 98.69 94 ILE A N 1
ATOM 751 C CA . ILE A 1 94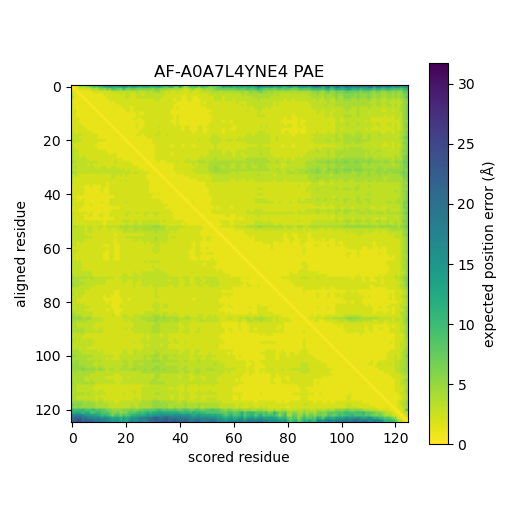 ? -2.989 5.825 7.081 1.00 98.69 94 ILE A CA 1
ATOM 752 C C . ILE A 1 94 ? -1.837 6.701 7.598 1.00 98.69 94 ILE A C 1
ATOM 754 O O . ILE A 1 94 ? -0.705 6.226 7.714 1.00 98.69 94 ILE A O 1
ATOM 758 N N . ALA A 1 95 ? -2.107 7.967 7.928 1.00 98.69 95 ALA A N 1
ATOM 759 C CA . ALA A 1 95 ? -1.106 8.862 8.498 1.00 98.69 95 ALA A CA 1
ATOM 760 C C . ALA A 1 95 ? -0.591 8.354 9.857 1.00 98.69 95 ALA A C 1
ATOM 762 O O . ALA A 1 95 ? 0.618 8.388 10.084 1.00 98.69 95 ALA A O 1
ATOM 763 N N . GLU A 1 96 ? -1.465 7.808 10.708 1.00 98.81 96 GLU A N 1
ATOM 764 C CA . GLU A 1 96 ? -1.087 7.187 11.987 1.00 98.81 96 GLU A CA 1
ATOM 765 C C . GLU A 1 96 ? -0.160 5.973 11.800 1.00 98.81 96 GLU A C 1
ATOM 767 O O . GLU A 1 96 ? 0.835 5.832 12.514 1.00 98.81 96 GLU A O 1
ATOM 772 N N . VAL A 1 97 ? -0.395 5.132 10.784 1.00 98.81 97 VAL A N 1
ATOM 773 C CA . VAL A 1 97 ? 0.527 4.030 10.436 1.00 98.81 97 VAL A CA 1
ATOM 774 C C . VAL A 1 97 ? 1.921 4.563 10.084 1.00 98.81 97 VAL A C 1
ATOM 776 O O . VAL A 1 97 ? 2.937 4.016 10.529 1.00 98.81 97 VAL A O 1
ATOM 779 N N . PHE A 1 98 ? 2.001 5.639 9.300 1.00 98.81 98 PHE A N 1
ATOM 780 C CA . PHE A 1 98 ? 3.286 6.241 8.938 1.00 98.81 98 PHE A CA 1
ATOM 781 C C . PHE A 1 98 ? 3.953 6.949 10.117 1.00 98.81 98 PHE A C 1
ATOM 783 O O . PHE A 1 98 ? 5.170 6.849 10.267 1.00 98.81 98 PHE A O 1
ATOM 790 N N . LEU A 1 99 ? 3.182 7.577 11.005 1.00 98.69 99 LEU A N 1
ATOM 791 C CA . LEU A 1 99 ? 3.703 8.135 12.249 1.00 98.69 99 LEU A CA 1
ATOM 792 C C . LEU A 1 99 ? 4.305 7.037 13.138 1.00 98.69 99 LEU A C 1
ATOM 794 O O . LEU A 1 99 ? 5.433 7.177 13.606 1.00 98.69 99 LEU A O 1
ATOM 798 N N . HIS A 1 100 ? 3.613 5.906 13.299 1.00 98.69 100 HIS A N 1
ATOM 799 C CA . HIS A 1 100 ? 4.139 4.749 14.026 1.00 98.69 100 HIS A CA 1
ATOM 800 C C . HIS A 1 100 ? 5.409 4.184 13.370 1.00 98.69 100 HIS A C 1
ATOM 802 O O . HIS A 1 100 ? 6.372 3.828 14.051 1.00 98.69 100 HIS A O 1
ATOM 808 N N . THR A 1 101 ? 5.458 4.180 12.035 1.00 98.62 101 THR A N 1
ATOM 809 C CA . THR A 1 101 ? 6.643 3.772 11.266 1.00 98.62 101 THR A CA 1
ATOM 810 C C . THR A 1 101 ? 7.862 4.643 11.593 1.00 98.62 101 THR A C 1
ATOM 812 O O . THR A 1 101 ? 8.979 4.129 11.617 1.00 98.62 101 THR A O 1
ATOM 815 N N . ALA A 1 102 ? 7.681 5.924 11.942 1.00 98.56 102 ALA A N 1
ATOM 816 C CA . ALA A 1 102 ? 8.785 6.808 12.329 1.00 98.56 102 ALA A CA 1
ATOM 817 C C . ALA A 1 102 ? 9.557 6.299 13.558 1.00 98.56 102 ALA A C 1
ATOM 819 O O . ALA A 1 102 ? 10.772 6.487 13.637 1.00 98.56 102 ALA A O 1
ATOM 820 N N . VAL A 1 103 ? 8.866 5.638 14.494 1.00 98.62 103 VAL A N 1
ATOM 821 C CA . VAL A 1 103 ? 9.454 5.113 15.736 1.00 98.62 103 VAL A CA 1
ATOM 822 C C . VAL A 1 103 ? 10.393 3.938 15.458 1.00 98.62 103 VAL A C 1
ATOM 824 O O . VAL A 1 103 ? 11.446 3.837 16.083 1.00 98.62 103 VAL A O 1
ATOM 827 N N . TYR A 1 104 ? 10.038 3.066 14.510 1.00 98.50 104 TYR A N 1
A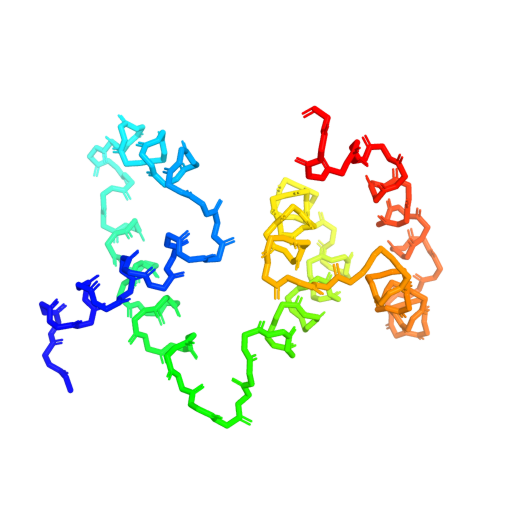TOM 828 C CA . TYR A 1 104 ? 10.740 1.794 14.288 1.00 98.50 104 TYR A CA 1
ATOM 829 C C . TYR A 1 104 ? 11.605 1.758 13.024 1.00 98.50 104 TYR A C 1
ATOM 831 O O . TYR A 1 104 ? 12.583 1.017 12.980 1.00 98.50 104 TYR A O 1
ATOM 839 N N . ALA A 1 105 ? 11.271 2.557 12.010 1.00 98.38 105 ALA A N 1
ATOM 840 C CA . ALA A 1 105 ? 12.003 2.650 10.745 1.00 98.38 105 ALA A CA 1
ATOM 841 C C . ALA A 1 105 ? 12.630 4.038 10.509 1.00 98.38 105 ALA A C 1
ATOM 843 O O . ALA A 1 105 ? 13.301 4.256 9.501 1.00 98.38 105 ALA A O 1
ATOM 844 N N . GLY A 1 106 ? 12.449 4.968 11.452 1.00 98.44 106 GLY A N 1
ATOM 845 C CA . GLY A 1 106 ? 13.046 6.298 11.432 1.00 98.44 106 GLY A CA 1
ATOM 846 C C . GLY A 1 106 ? 12.182 7.364 10.758 1.00 98.44 106 GLY A C 1
ATOM 847 O O . GLY A 1 106 ? 11.430 7.115 9.813 1.00 98.44 106 GLY A O 1
ATOM 848 N N . VAL A 1 107 ? 12.349 8.603 11.230 1.00 98.56 107 VAL A N 1
ATOM 849 C CA . VAL A 1 107 ? 11.648 9.796 10.725 1.00 98.56 107 VAL A CA 1
ATOM 850 C C . VAL A 1 107 ? 11.748 9.966 9.199 1.00 98.56 107 VAL A C 1
ATOM 852 O O . VAL A 1 107 ? 10.730 10.309 8.602 1.00 98.56 107 VAL A O 1
ATOM 855 N N . PRO A 1 108 ? 12.888 9.703 8.519 1.00 98.69 108 PRO A N 1
ATOM 856 C CA . PRO A 1 108 ? 12.962 9.853 7.064 1.00 98.69 108 PRO A CA 1
ATOM 857 C C . PRO A 1 108 ? 11.992 8.949 6.288 1.00 98.69 108 PRO A C 1
ATOM 859 O O . PRO A 1 108 ? 11.376 9.417 5.331 1.00 98.69 108 PRO A O 1
ATOM 862 N N . ALA A 1 109 ? 11.813 7.692 6.714 1.00 98.56 109 ALA A N 1
ATOM 863 C CA . ALA A 1 109 ? 10.893 6.755 6.064 1.00 98.56 109 ALA A CA 1
ATOM 864 C C . ALA A 1 109 ? 9.437 7.230 6.194 1.00 98.56 109 ALA A C 1
ATOM 866 O O . ALA A 1 109 ? 8.699 7.283 5.209 1.00 98.56 109 ALA A O 1
ATOM 867 N N . ALA A 1 110 ? 9.051 7.660 7.398 1.00 98.69 110 ALA A N 1
ATOM 868 C CA . ALA A 1 110 ? 7.728 8.218 7.659 1.00 98.69 110 ALA A CA 1
ATOM 869 C C . ALA A 1 110 ? 7.477 9.526 6.896 1.00 98.69 110 ALA A C 1
ATOM 871 O O . ALA A 1 110 ? 6.419 9.691 6.297 1.00 98.69 110 ALA A O 1
ATOM 872 N N . ASN A 1 111 ? 8.454 10.439 6.876 1.00 98.62 111 ASN A N 1
ATOM 873 C CA . ASN A 1 111 ? 8.337 11.720 6.179 1.00 98.62 111 ASN A CA 1
ATOM 874 C C . ASN A 1 111 ? 8.108 11.518 4.674 1.00 98.62 111 ASN A C 1
ATOM 876 O O . ASN A 1 111 ? 7.251 12.165 4.073 1.00 98.62 111 ASN A O 1
ATOM 880 N N . HIS A 1 112 ? 8.833 10.573 4.071 1.00 98.56 112 HIS A N 1
ATOM 881 C CA . HIS A 1 112 ? 8.643 10.215 2.669 1.00 98.56 112 HIS A CA 1
ATOM 882 C C . HIS A 1 112 ? 7.255 9.617 2.409 1.00 98.56 112 HIS A C 1
ATOM 884 O O . HIS A 1 112 ? 6.548 10.079 1.511 1.00 98.56 112 HIS A O 1
ATOM 890 N N . ALA A 1 113 ? 6.822 8.658 3.233 1.00 98.69 113 ALA A N 1
ATOM 891 C CA . ALA A 1 113 ? 5.507 8.030 3.106 1.00 98.69 113 ALA A CA 1
ATOM 892 C C . ALA A 1 113 ? 4.347 9.030 3.289 1.00 98.69 113 ALA A C 1
ATOM 894 O O . ALA A 1 113 ? 3.395 9.024 2.506 1.00 98.69 113 ALA A O 1
ATOM 895 N N . LEU A 1 114 ? 4.452 9.956 4.248 1.00 98.69 114 LEU A N 1
ATOM 896 C CA . LEU A 1 114 ? 3.494 11.053 4.431 1.00 98.69 114 LEU A CA 1
ATOM 897 C C . LEU A 1 114 ? 3.470 11.996 3.223 1.00 98.69 114 LEU A C 1
ATOM 899 O O . LEU A 1 114 ? 2.395 12.377 2.761 1.00 98.69 114 LEU A O 1
ATOM 903 N N . GLY A 1 115 ? 4.632 12.319 2.650 1.00 98.50 115 GLY A N 1
ATOM 904 C CA . GLY A 1 115 ? 4.714 13.094 1.412 1.00 98.50 115 GLY A CA 1
ATOM 905 C C . GLY A 1 115 ? 4.099 12.374 0.204 1.00 98.50 115 GLY A C 1
ATOM 906 O O . GLY A 1 115 ? 3.595 13.021 -0.716 1.00 98.50 115 GLY A O 1
ATOM 907 N N . MET A 1 116 ? 4.119 11.038 0.172 1.00 98.50 116 MET A N 1
ATOM 908 C CA . MET A 1 116 ? 3.391 10.247 -0.830 1.00 98.50 116 MET A CA 1
ATOM 909 C C . MET A 1 116 ? 1.881 10.291 -0.596 1.00 98.50 116 MET A C 1
ATOM 911 O O . MET A 1 116 ? 1.145 10.546 -1.546 1.00 98.50 116 MET A O 1
ATOM 915 N N . LEU A 1 117 ? 1.424 10.129 0.651 1.00 98.25 117 LEU A N 1
ATOM 916 C CA . LEU A 1 117 ? 0.009 10.265 1.005 1.00 98.25 117 LEU A CA 1
ATOM 917 C C . LEU A 1 117 ? -0.528 11.648 0.630 1.00 98.25 117 LEU A C 1
ATOM 919 O O . LEU A 1 117 ? -1.577 11.741 0.007 1.00 98.25 117 LEU A O 1
ATOM 923 N N . GLN A 1 118 ? 0.203 12.721 0.939 1.00 97.44 118 GLN A N 1
ATOM 924 C CA . GLN A 1 118 ? -0.200 14.096 0.625 1.00 97.44 118 GLN A CA 1
ATOM 925 C C . GLN A 1 118 ? -0.433 14.325 -0.877 1.00 97.44 118 GLN A C 1
ATOM 927 O O . GLN A 1 118 ? -1.334 15.074 -1.245 1.00 97.44 118 GLN A O 1
ATOM 932 N N . ARG A 1 119 ? 0.370 13.685 -1.736 1.00 96.25 119 ARG A N 1
ATOM 933 C CA . ARG A 1 119 ? 0.256 13.777 -3.201 1.00 96.25 119 ARG A CA 1
ATOM 934 C C . ARG A 1 119 ? -0.802 12.846 -3.785 1.00 96.25 119 ARG A C 1
ATOM 936 O O . ARG A 1 119 ? -1.185 13.032 -4.937 1.00 96.25 119 ARG A O 1
ATOM 943 N N . ASP A 1 120 ? -1.239 11.841 -3.032 1.00 95.69 120 ASP A N 1
ATOM 944 C CA . ASP A 1 120 ? -2.342 10.987 -3.444 1.00 95.69 120 ASP A CA 1
ATOM 945 C C . ASP A 1 120 ? -3.654 11.782 -3.356 1.00 95.69 120 ASP A C 1
ATOM 947 O O . ASP A 1 120 ? -4.015 12.224 -2.259 1.00 95.69 120 ASP A O 1
ATOM 951 N N . PRO A 1 121 ? -4.367 11.971 -4.479 1.00 88.56 121 PRO A N 1
ATOM 952 C CA . PRO A 1 121 ? -5.504 12.882 -4.549 1.00 88.56 121 PRO A CA 1
ATOM 953 C C . PRO A 1 121 ? -6.761 12.328 -3.855 1.00 88.56 121 PRO A C 1
ATOM 955 O O . PRO A 1 121 ? -7.757 13.036 -3.735 1.00 88.56 121 PRO A O 1
ATOM 958 N N . GLY A 1 122 ? -6.701 11.095 -3.341 1.00 83.69 122 GLY A N 1
ATOM 959 C CA . GLY A 1 122 ? -7.826 10.407 -2.730 1.00 83.69 122 GLY A CA 1
ATOM 960 C C . GLY A 1 122 ? -8.696 9.666 -3.751 1.00 83.69 122 GLY A C 1
ATOM 961 O O . GLY A 1 122 ? -8.414 9.680 -4.950 1.00 83.69 122 GLY A O 1
ATOM 962 N N . PRO A 1 123 ? -9.735 8.963 -3.273 1.00 73.62 123 PRO A N 1
ATOM 963 C CA . PRO A 1 123 ? -10.600 8.132 -4.111 1.00 73.62 123 PRO A CA 1
ATOM 964 C C . PRO A 1 123 ? -11.598 8.921 -4.978 1.00 73.62 123 PRO A C 1
ATOM 966 O O . PRO A 1 123 ? -12.088 8.361 -5.954 1.00 73.62 123 PRO A O 1
ATOM 969 N N . ASP A 1 124 ? -11.880 10.186 -4.645 1.00 65.06 124 ASP A N 1
ATOM 970 C CA . ASP A 1 124 ? -12.914 11.017 -5.294 1.00 65.06 124 ASP A CA 1
ATOM 971 C C . ASP A 1 124 ? -12.369 11.961 -6.386 1.00 65.06 124 ASP A C 1
ATOM 973 O O . ASP A 1 124 ? -13.083 12.854 -6.849 1.00 65.06 124 ASP A O 1
ATOM 977 N N . ALA A 1 125 ? -11.098 11.804 -6.763 1.00 57.25 125 ALA A N 1
ATOM 978 C CA . ALA A 1 125 ? -10.384 12.682 -7.691 1.00 57.25 125 ALA A CA 1
ATOM 979 C C . ALA A 1 125 ? -10.203 12.094 -9.096 1.00 57.25 125 ALA A C 1
ATOM 981 O O . ALA A 1 125 ? -10.080 10.853 -9.226 1.00 57.25 125 ALA A O 1
#